Protein AF-A0A522N0C1-F1 (afdb_monomer_lite)

Secondary structure (DSSP, 8-state):
---------PPEEEEEE----GGGHHHHHHTTEEEEEEEETTEEEEEEEEEHHHHHHHHHHH-SS---EEEEE-

Sequence (74 aa):
MRSRRTMSTRPELAAQRREIQGKAVRHLRSQGILPAVVYGNGQPSESLQIEGKDFANLRRHAGRNALVDLATIH

Structure (mmCIF, N/CA/C/O backbone):
data_AF-A0A522N0C1-F1
#
_entry.id   AF-A0A522N0C1-F1
#
loop_
_atom_site.group_PDB
_atom_site.id
_atom_site.type_symbol
_atom_site.label_atom_id
_atom_site.label_alt_id
_atom_site.label_comp_id
_atom_site.label_asym_id
_atom_site.label_entity_id
_atom_site.label_seq_id
_atom_site.pdbx_PDB_ins_code
_atom_site.Cartn_x
_atom_site.Cartn_y
_atom_site.Cartn_z
_atom_site.occupancy
_atom_site.B_iso_or_equiv
_atom_site.auth_seq_id
_atom_site.auth_comp_id
_atom_site.auth_asym_id
_atom_site.auth_atom_id
_atom_site.pdbx_PDB_model_num
ATOM 1 N N . MET A 1 1 ? 7.990 23.024 -27.146 1.00 42.53 1 MET A N 1
ATOM 2 C CA . MET A 1 1 ? 7.888 21.918 -28.123 1.00 42.53 1 MET A CA 1
ATOM 3 C C . MET A 1 1 ? 8.244 20.610 -27.416 1.00 42.53 1 MET A C 1
ATOM 5 O O . MET A 1 1 ? 9.346 20.507 -26.908 1.00 42.53 1 MET A O 1
ATOM 9 N N . ARG A 1 2 ? 7.274 19.684 -27.327 1.00 47.12 2 ARG A N 1
ATOM 10 C CA . ARG A 1 2 ? 7.347 18.268 -26.888 1.00 47.12 2 ARG A CA 1
ATOM 11 C C . ARG A 1 2 ? 8.043 17.973 -25.545 1.00 47.12 2 ARG A C 1
ATOM 13 O O . ARG A 1 2 ? 9.203 17.581 -25.500 1.00 47.12 2 ARG A O 1
ATOM 20 N N . SER A 1 3 ? 7.262 18.047 -24.463 1.00 48.81 3 SER A N 1
ATOM 21 C CA . SER A 1 3 ? 7.585 17.367 -23.204 1.00 48.81 3 SER A CA 1
ATOM 22 C C . SER A 1 3 ? 7.714 15.866 -23.486 1.00 48.81 3 SER A C 1
ATOM 24 O O . SER A 1 3 ? 6.770 15.232 -23.967 1.00 48.81 3 SER A O 1
ATOM 26 N N . ARG A 1 4 ? 8.912 15.311 -23.286 1.00 57.53 4 ARG A N 1
ATOM 27 C CA . ARG A 1 4 ? 9.203 13.889 -23.467 1.00 57.53 4 ARG A CA 1
ATOM 28 C C . ARG A 1 4 ? 8.452 13.137 -22.371 1.00 57.53 4 ARG A C 1
ATOM 30 O O . ARG A 1 4 ? 8.946 13.013 -21.259 1.00 57.53 4 ARG A O 1
ATOM 37 N N . ARG A 1 5 ? 7.244 12.661 -22.682 1.00 59.66 5 ARG A N 1
ATOM 38 C CA . ARG A 1 5 ? 6.519 11.696 -21.853 1.00 59.66 5 ARG A CA 1
ATOM 39 C 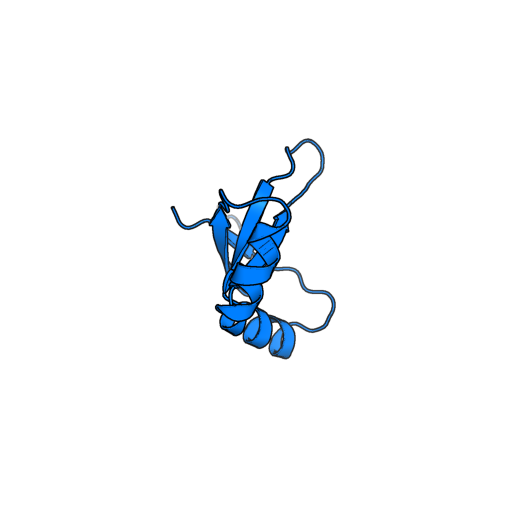C . ARG A 1 5 ? 7.359 10.422 -21.865 1.00 59.66 5 ARG A C 1
ATOM 41 O O . ARG A 1 5 ? 7.268 9.628 -22.795 1.00 59.66 5 ARG A O 1
ATOM 48 N N . THR A 1 6 ? 8.280 10.292 -20.915 1.00 55.34 6 THR A N 1
ATOM 49 C CA . THR A 1 6 ? 8.997 9.042 -20.691 1.00 55.34 6 THR A CA 1
ATOM 50 C C . THR A 1 6 ? 7.927 8.010 -20.373 1.00 55.34 6 THR A C 1
ATOM 52 O O . THR A 1 6 ? 7.304 8.081 -19.318 1.00 55.34 6 THR A O 1
ATOM 55 N N . MET A 1 7 ? 7.654 7.102 -21.311 1.00 56.28 7 MET A N 1
ATOM 56 C CA . MET A 1 7 ? 6.916 5.880 -21.015 1.00 56.28 7 MET A CA 1
ATOM 57 C C . MET A 1 7 ? 7.815 5.042 -20.111 1.00 56.28 7 MET A C 1
ATOM 59 O O . MET A 1 7 ? 8.572 4.190 -20.562 1.00 56.28 7 MET A O 1
ATOM 63 N N . SER A 1 8 ? 7.805 5.359 -18.823 1.00 57.38 8 SER A N 1
ATOM 64 C CA . SER A 1 8 ? 8.229 4.427 -17.799 1.00 57.38 8 SER A CA 1
ATOM 65 C C . SER A 1 8 ? 7.151 3.354 -17.750 1.00 57.38 8 SER A C 1
ATOM 67 O O . SER A 1 8 ? 6.044 3.635 -17.303 1.00 57.38 8 SER A O 1
ATOM 69 N N . THR A 1 9 ? 7.455 2.155 -18.250 1.00 72.44 9 THR A N 1
ATOM 70 C CA . THR A 1 9 ? 6.629 0.947 -18.088 1.00 72.44 9 THR A CA 1
ATOM 71 C C . THR A 1 9 ? 6.637 0.545 -16.613 1.00 72.44 9 THR A C 1
ATOM 73 O O . THR A 1 9 ? 7.259 -0.438 -16.217 1.00 72.44 9 THR A O 1
ATOM 76 N N . ARG A 1 10 ? 6.035 1.375 -15.763 1.00 78.38 10 ARG A N 1
ATOM 77 C CA . ARG A 1 10 ? 5.784 1.038 -14.372 1.00 78.38 10 ARG A CA 1
ATOM 78 C C . ARG A 1 10 ? 4.480 0.261 -14.325 1.00 78.38 10 ARG A C 1
ATOM 80 O O . ARG A 1 10 ? 3.517 0.666 -14.974 1.00 78.38 10 ARG A O 1
ATOM 87 N N . PRO A 1 11 ? 4.451 -0.870 -13.613 1.00 81.88 11 PRO A N 1
ATOM 88 C CA . PRO A 1 11 ? 3.200 -1.555 -13.379 1.00 81.88 11 PRO A CA 1
ATOM 89 C C . PRO A 1 11 ? 2.299 -0.649 -12.535 1.00 81.88 11 PRO A C 1
ATOM 91 O O . PRO A 1 11 ? 2.758 -0.003 -11.590 1.00 81.88 11 PRO A O 1
ATOM 94 N N . GLU A 1 12 ? 1.028 -0.603 -12.905 1.00 84.62 12 GLU A N 1
ATOM 95 C CA . GLU A 1 12 ? -0.015 0.094 -12.165 1.00 84.62 12 GLU A CA 1
ATOM 96 C C . GLU A 1 12 ? -0.656 -0.883 -11.174 1.00 84.62 12 GLU A C 1
ATOM 98 O O . GLU A 1 12 ? -0.850 -2.061 -11.488 1.00 84.62 12 GLU A O 1
ATOM 103 N N . LEU A 1 13 ? -0.954 -0.414 -9.964 1.00 87.19 13 LEU A N 1
ATOM 104 C CA . LEU A 1 13 ? -1.617 -1.202 -8.931 1.00 87.19 13 LEU A CA 1
ATOM 105 C C . LEU A 1 13 ? -2.837 -0.453 -8.412 1.00 87.19 13 LEU A C 1
ATOM 107 O O . LEU A 1 13 ? -2.717 0.637 -7.848 1.00 87.19 13 LEU A O 1
ATOM 111 N N . ALA A 1 14 ? -4.002 -1.075 -8.570 1.00 86.75 14 ALA A N 1
ATOM 112 C CA . ALA A 1 14 ? -5.242 -0.562 -8.022 1.00 86.75 14 ALA A CA 1
ATOM 113 C C . ALA A 1 14 ? -5.221 -0.641 -6.490 1.00 86.75 14 ALA A C 1
ATOM 115 O O . ALA A 1 14 ? -4.920 -1.684 -5.899 1.00 86.75 14 ALA A O 1
ATOM 116 N N . ALA A 1 15 ? -5.554 0.472 -5.847 1.00 87.81 15 ALA A N 1
ATOM 117 C CA . ALA A 1 15 ? -5.661 0.576 -4.405 1.00 87.81 15 ALA A CA 1
ATOM 118 C C . ALA A 1 15 ? -6.954 1.291 -4.021 1.00 87.81 15 ALA A C 1
ATOM 120 O O . ALA A 1 15 ? -7.365 2.255 -4.657 1.00 87.81 15 ALA A O 1
ATOM 121 N N . GLN A 1 16 ? -7.590 0.825 -2.956 1.00 87.38 16 GLN A N 1
ATOM 122 C CA . GLN A 1 16 ? -8.784 1.443 -2.387 1.00 87.38 16 GLN A CA 1
ATOM 123 C C . GLN A 1 16 ? -8.471 1.974 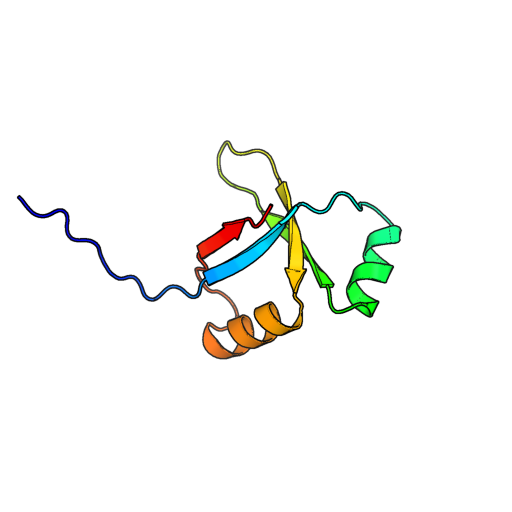-0.997 1.00 87.38 16 GLN A C 1
ATOM 125 O O . GLN A 1 16 ? -7.657 1.391 -0.276 1.00 87.38 16 GLN A O 1
ATOM 130 N N . ARG A 1 17 ? -9.143 3.047 -0.575 1.00 86.69 17 ARG A N 1
ATOM 131 C CA . ARG A 1 17 ? -9.097 3.464 0.830 1.00 86.69 17 ARG A CA 1
ATOM 132 C C . ARG A 1 17 ? -9.726 2.389 1.698 1.00 86.69 17 ARG A C 1
ATOM 134 O O . ARG A 1 17 ? -10.835 1.940 1.427 1.00 86.69 17 ARG A O 1
ATOM 141 N N . ARG A 1 18 ? -9.027 1.986 2.759 1.00 84.25 18 ARG A N 1
ATOM 142 C CA . ARG A 1 18 ? -9.626 1.113 3.773 1.00 84.25 18 ARG A CA 1
ATOM 143 C C . ARG A 1 18 ? -10.225 1.975 4.877 1.00 84.25 18 ARG A C 1
ATOM 145 O O . ARG A 1 18 ? -9.533 2.789 5.489 1.00 84.25 18 ARG A O 1
ATOM 152 N N . GLU A 1 19 ? -11.490 1.741 5.181 1.00 78.50 19 GLU A N 1
ATOM 153 C CA . GLU A 1 19 ? -12.119 2.270 6.396 1.00 78.50 19 GLU A CA 1
ATOM 154 C C . GLU A 1 19 ? -11.806 1.374 7.604 1.00 78.50 19 GLU A C 1
ATOM 156 O O . GLU A 1 19 ? -11.692 1.835 8.739 1.00 78.50 19 GLU A O 1
ATOM 161 N N . ILE A 1 20 ? -11.588 0.079 7.351 1.00 76.19 20 ILE A N 1
ATOM 162 C CA . ILE A 1 20 ? -11.355 -0.934 8.378 1.00 76.19 20 ILE A CA 1
ATOM 163 C C . ILE A 1 20 ? -9.919 -0.833 8.914 1.00 76.19 20 ILE A C 1
ATOM 165 O O . ILE A 1 20 ? -8.940 -1.014 8.184 1.00 76.19 20 ILE A O 1
ATOM 169 N N . GLN A 1 21 ? -9.794 -0.608 10.224 1.00 73.88 21 GLN A N 1
ATOM 170 C CA . GLN A 1 21 ? -8.522 -0.535 10.950 1.00 73.88 21 GLN A CA 1
ATOM 171 C C . GLN A 1 21 ? -8.506 -1.501 12.156 1.00 73.88 21 GLN A C 1
ATOM 173 O O . GLN A 1 21 ? -9.538 -2.009 12.593 1.00 73.88 21 GLN A O 1
ATOM 178 N N . GL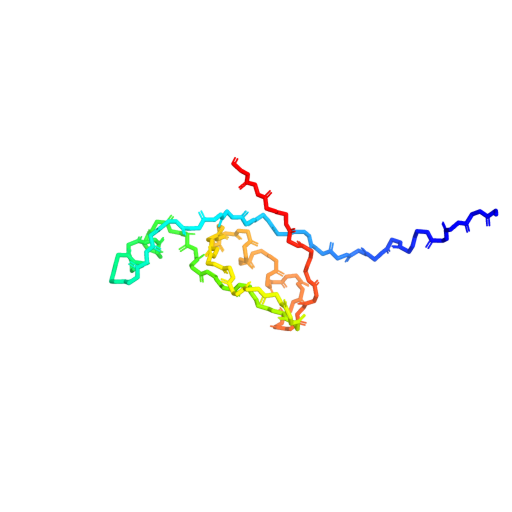Y A 1 22 ? -7.321 -1.801 12.703 1.00 76.38 22 GLY A N 1
ATOM 179 C CA . GLY A 1 22 ? -7.171 -2.627 13.913 1.00 76.38 22 GLY A CA 1
ATOM 180 C C . GLY A 1 22 ? -7.370 -4.141 13.707 1.00 76.38 22 GLY A C 1
ATOM 181 O O . GLY A 1 22 ? -6.973 -4.704 12.686 1.00 76.38 22 GLY A O 1
ATOM 182 N N . LYS A 1 23 ? -7.958 -4.837 14.697 1.00 72.75 23 LYS A N 1
ATOM 183 C CA . LYS A 1 23 ? -8.112 -6.314 14.697 1.00 72.75 23 LYS A CA 1
ATOM 184 C C . LYS A 1 23 ? -8.928 -6.852 13.512 1.00 72.75 23 LYS A C 1
ATOM 186 O O . LYS A 1 23 ? -8.687 -7.978 13.074 1.00 72.75 23 LYS A O 1
ATOM 191 N N . ALA A 1 24 ? -9.838 -6.048 12.965 1.00 75.75 24 ALA A N 1
ATOM 192 C CA . ALA A 1 24 ? -10.687 -6.417 11.832 1.00 75.75 24 ALA A CA 1
ATOM 193 C C . ALA A 1 24 ? -9.901 -6.620 10.518 1.00 75.75 24 ALA A C 1
ATOM 195 O O . ALA A 1 24 ? -10.339 -7.354 9.637 1.00 75.75 24 ALA A O 1
ATOM 196 N N . VAL A 1 25 ? -8.678 -6.087 10.418 1.00 78.25 25 VAL A N 1
ATOM 197 C CA . VAL A 1 25 ? -7.797 -6.253 9.248 1.00 78.25 25 VAL A CA 1
ATOM 198 C C . VAL A 1 25 ? -7.405 -7.720 9.008 1.00 78.25 25 VAL A C 1
ATOM 200 O O . VAL A 1 25 ? -7.072 -8.110 7.889 1.00 78.25 25 VAL A O 1
ATOM 203 N N . ARG A 1 26 ? -7.462 -8.577 10.039 1.00 75.38 26 ARG A N 1
ATOM 204 C CA . ARG A 1 26 ? -7.196 -10.015 9.881 1.00 75.38 26 ARG A CA 1
ATOM 205 C C . ARG A 1 26 ? -8.214 -10.688 8.952 1.00 75.38 26 ARG A C 1
ATOM 207 O O . ARG A 1 26 ? -7.825 -11.593 8.220 1.00 75.38 26 ARG A O 1
ATOM 214 N N . HIS A 1 27 ? -9.465 -10.223 8.947 1.00 80.25 27 HIS A N 1
ATOM 215 C CA . HIS A 1 27 ? -10.518 -10.753 8.079 1.00 80.25 27 HIS A CA 1
ATOM 216 C C . HIS A 1 27 ? -10.282 -10.407 6.600 1.00 80.25 27 HIS A C 1
ATOM 218 O O . HIS A 1 27 ? -10.496 -11.245 5.727 1.00 80.25 27 HIS A O 1
ATOM 224 N N . LEU A 1 28 ? -9.717 -9.228 6.319 1.00 78.38 28 LEU A N 1
ATOM 225 C CA . LEU A 1 28 ? -9.379 -8.816 4.951 1.00 78.38 28 LEU A CA 1
ATOM 226 C C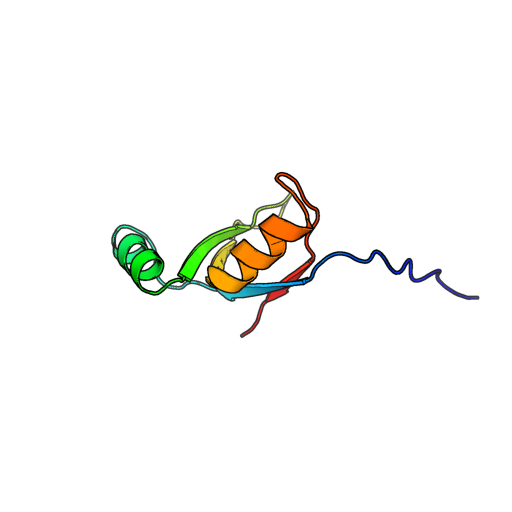 . LEU A 1 28 ? -8.414 -9.805 4.287 1.00 78.38 28 LEU A C 1
ATOM 228 O O . LEU A 1 28 ? -8.628 -10.214 3.149 1.00 78.38 28 LEU A O 1
ATOM 232 N N . ARG A 1 29 ? -7.411 -10.293 5.032 1.00 79.31 29 ARG A N 1
ATOM 233 C CA . ARG A 1 29 ? -6.463 -11.288 4.505 1.00 79.31 29 ARG A CA 1
ATOM 234 C C . ARG A 1 29 ? -7.133 -12.610 4.137 1.00 79.31 29 ARG A C 1
ATOM 236 O O . ARG A 1 29 ? -6.742 -13.209 3.142 1.00 79.31 29 ARG A O 1
ATOM 243 N N . SER A 1 30 ? -8.134 -13.059 4.901 1.00 81.00 30 SER A N 1
ATOM 244 C CA . SER A 1 30 ? -8.905 -14.261 4.539 1.00 81.00 30 SER A CA 1
ATOM 245 C C . SER A 1 30 ? -9.782 -14.063 3.304 1.00 81.00 30 SER A C 1
ATOM 247 O O . SER A 1 30 ? -10.074 -15.032 2.616 1.00 81.00 30 SER A O 1
ATOM 249 N N . GLN A 1 31 ? -10.155 -12.821 2.993 1.00 83.00 31 GLN A N 1
ATOM 250 C CA . GLN A 1 31 ? -10.912 -12.466 1.791 1.00 83.00 31 GLN A CA 1
ATOM 251 C C . GLN A 1 31 ? -10.012 -12.209 0.572 1.00 83.00 31 GLN A C 1
ATOM 253 O O . GLN A 1 31 ? -10.495 -11.794 -0.474 1.00 83.00 31 GLN A O 1
ATOM 258 N N . GLY A 1 32 ? -8.699 -12.434 0.693 1.00 85.50 32 GLY A N 1
ATOM 259 C CA . GLY A 1 32 ? -7.747 -12.165 -0.383 1.00 85.50 32 GLY A CA 1
ATOM 260 C C . GLY A 1 32 ? -7.398 -10.685 -0.548 1.00 85.50 32 GLY A C 1
ATOM 261 O O . GLY A 1 32 ? -6.737 -10.334 -1.519 1.00 85.50 32 GLY A O 1
ATOM 262 N N . ILE A 1 33 ? -7.783 -9.822 0.395 1.00 87.94 33 ILE A N 1
ATOM 263 C CA . ILE A 1 33 ? -7.464 -8.393 0.395 1.00 87.94 33 ILE A CA 1
ATOM 264 C C . ILE A 1 33 ? -6.236 -8.156 1.278 1.00 87.94 33 ILE A C 1
ATOM 266 O O . ILE A 1 33 ? -6.163 -8.591 2.433 1.00 87.94 33 ILE A O 1
ATOM 270 N N . LEU A 1 34 ? -5.249 -7.439 0.747 1.00 88.06 34 LEU A N 1
ATOM 271 C CA . LEU A 1 34 ? -4.042 -7.087 1.476 1.00 88.06 34 LEU A CA 1
ATOM 272 C C . LEU A 1 34 ? -4.146 -5.666 2.044 1.00 88.06 34 LEU A C 1
ATOM 274 O O . LEU A 1 34 ? -4.362 -4.713 1.297 1.00 88.06 34 LEU A O 1
ATOM 278 N N . PRO A 1 35 ? -3.944 -5.492 3.360 1.00 87.62 35 PRO A N 1
ATOM 279 C CA . PRO A 1 35 ? -3.804 -4.169 3.949 1.00 87.62 35 PRO A CA 1
ATOM 280 C C . PRO A 1 35 ? -2.469 -3.536 3.542 1.00 87.62 35 PRO A C 1
ATOM 282 O O . PRO A 1 35 ? -1.413 -4.140 3.736 1.00 87.62 35 PRO A O 1
ATOM 285 N N . ALA A 1 36 ? -2.518 -2.294 3.069 1.00 87.44 36 ALA A N 1
ATOM 286 C CA . ALA A 1 36 ? -1.365 -1.488 2.689 1.00 87.44 36 ALA A CA 1
ATOM 287 C C . ALA A 1 36 ? -1.407 -0.108 3.370 1.00 87.44 36 ALA A C 1
ATOM 289 O O . ALA A 1 36 ? -2.443 0.341 3.862 1.00 87.44 36 ALA A O 1
ATOM 290 N N . VAL A 1 37 ? -0.255 0.555 3.445 1.00 88.50 37 VAL A N 1
ATOM 291 C CA . VAL A 1 37 ? -0.144 1.942 3.913 1.00 88.50 37 VAL A CA 1
ATOM 292 C C . VAL A 1 37 ? 0.792 2.669 2.964 1.00 88.50 37 VAL A C 1
ATOM 294 O O . VAL A 1 37 ? 1.893 2.183 2.709 1.00 88.50 37 VAL A O 1
ATOM 297 N N . VAL A 1 38 ? 0.355 3.813 2.450 1.00 86.94 38 VAL A N 1
ATOM 298 C CA . VAL A 1 38 ? 1.175 4.698 1.619 1.00 86.94 38 VAL A CA 1
ATOM 299 C C . VAL A 1 38 ? 1.558 5.909 2.448 1.00 86.94 38 VAL A C 1
ATOM 301 O O . VAL A 1 38 ? 0.718 6.508 3.110 1.00 86.94 38 VAL A O 1
ATOM 304 N N . TYR A 1 39 ? 2.841 6.246 2.438 1.00 86.31 39 TYR A N 1
ATOM 305 C CA . TYR A 1 39 ? 3.399 7.390 3.148 1.00 86.31 39 TYR A CA 1
ATOM 306 C C . TYR A 1 39 ? 4.475 8.044 2.280 1.00 86.31 39 TYR A C 1
ATOM 308 O O . TYR A 1 39 ? 5.088 7.390 1.434 1.00 86.31 39 TYR A O 1
ATOM 316 N N . GLY A 1 40 ? 4.705 9.340 2.472 1.00 82.81 40 GLY A N 1
ATOM 317 C CA . GLY A 1 40 ? 5.647 10.107 1.663 1.00 82.81 40 GLY A CA 1
ATOM 318 C C . GLY A 1 40 ? 6.058 11.405 2.343 1.00 82.81 40 GLY A C 1
ATOM 319 O O . GLY A 1 40 ? 5.457 11.820 3.332 1.00 82.81 40 GLY A O 1
ATOM 320 N N . ASN A 1 41 ? 7.107 12.041 1.824 1.00 78.31 41 ASN A N 1
ATOM 321 C CA . ASN A 1 41 ? 7.657 13.248 2.430 1.00 78.31 41 ASN A CA 1
ATOM 322 C C . ASN A 1 41 ? 6.624 14.389 2.407 1.00 78.31 41 ASN A C 1
ATOM 324 O O . ASN A 1 41 ? 6.260 14.870 1.335 1.00 78.31 41 ASN A O 1
ATOM 328 N N . GLY A 1 42 ? 6.147 14.793 3.586 1.00 78.81 42 GLY A N 1
ATOM 329 C CA . GLY A 1 42 ? 5.141 15.846 3.750 1.00 78.81 42 GLY A CA 1
ATOM 330 C C . GLY A 1 42 ? 3.695 15.441 3.439 1.00 78.81 42 GLY A C 1
ATOM 331 O O . GLY A 1 42 ? 2.824 16.303 3.492 1.00 78.81 42 GLY A O 1
ATOM 332 N N . GLN A 1 43 ? 3.422 14.165 3.138 1.00 81.12 43 GLN A N 1
ATOM 333 C CA . GLN A 1 43 ? 2.065 13.666 2.886 1.00 81.12 43 GLN A CA 1
ATOM 334 C C . GLN A 1 43 ? 1.560 12.826 4.067 1.00 81.12 43 GLN A C 1
ATOM 336 O O . GLN A 1 43 ? 2.331 12.038 4.626 1.00 81.12 43 GLN A O 1
ATOM 341 N N . PRO A 1 44 ? 0.277 12.954 4.451 1.00 80.69 44 PRO A N 1
ATOM 342 C CA . PRO A 1 44 ? -0.299 12.132 5.503 1.00 80.69 44 PRO A CA 1
ATOM 343 C C . PRO A 1 44 ? -0.309 10.657 5.088 1.00 80.69 44 PRO A C 1
ATOM 345 O O . PRO A 1 44 ? -0.553 10.322 3.929 1.00 80.69 44 PRO A O 1
ATOM 348 N N . SER A 1 45 ? -0.054 9.771 6.050 1.00 86.06 45 SER A N 1
ATOM 349 C CA . SER A 1 45 ? -0.107 8.328 5.821 1.00 86.06 45 SER A CA 1
ATOM 350 C C . SER A 1 45 ? -1.531 7.897 5.477 1.00 86.06 45 SER A C 1
ATOM 352 O O . SER A 1 45 ? -2.444 8.049 6.290 1.00 86.06 45 SER A O 1
ATOM 354 N N . GLU A 1 46 ? -1.714 7.309 4.300 1.00 86.56 46 GLU A N 1
ATOM 355 C CA . GLU A 1 46 ? -3.005 6.820 3.839 1.00 86.56 46 GLU A CA 1
ATOM 356 C C . GLU A 1 46 ? -3.104 5.307 4.025 1.00 86.56 46 GLU A C 1
ATOM 358 O O . GLU A 1 46 ? -2.232 4.528 3.632 1.00 86.56 46 GLU A O 1
ATOM 363 N N . SER A 1 47 ? -4.192 4.891 4.662 1.00 88.50 47 SER A N 1
ATOM 364 C CA . SER A 1 47 ? -4.531 3.492 4.863 1.00 88.50 47 SER A CA 1
ATOM 365 C C . SER A 1 47 ? -5.245 2.963 3.621 1.00 88.50 47 SER A C 1
ATOM 367 O O . SER A 1 47 ? -6.370 3.365 3.330 1.00 88.50 47 SER A O 1
ATOM 369 N N . LEU A 1 48 ? -4.609 2.026 2.922 1.00 89.12 48 LEU A N 1
ATOM 370 C CA . LEU A 1 48 ? -5.116 1.450 1.683 1.00 89.12 48 LEU A CA 1
ATOM 371 C C . LEU A 1 48 ? -5.354 -0.057 1.818 1.00 89.12 48 LEU A C 1
ATOM 373 O O . LEU A 1 48 ? -4.834 -0.736 2.709 1.00 89.12 48 LEU A O 1
ATOM 377 N N . GLN A 1 49 ? -6.139 -0.590 0.900 1.00 88.88 49 GLN A N 1
ATOM 378 C CA . GLN A 1 49 ? -6.318 -2.009 0.666 1.00 88.88 49 GLN 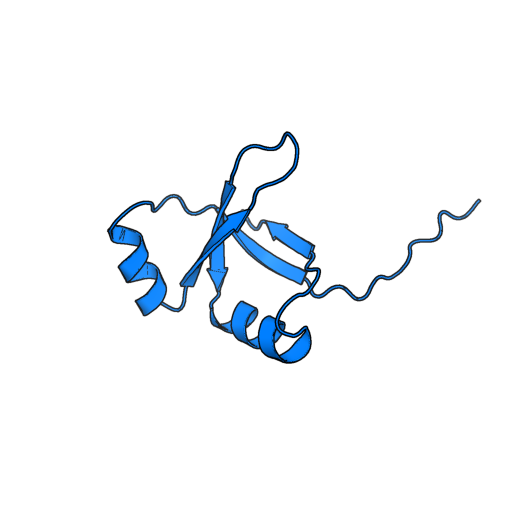A CA 1
ATOM 379 C C . GLN A 1 49 ? -6.118 -2.297 -0.819 1.00 88.88 49 GLN A C 1
ATOM 381 O O . GLN A 1 49 ? -6.524 -1.513 -1.674 1.00 88.88 49 GLN A O 1
ATOM 386 N N . ILE A 1 50 ? -5.458 -3.409 -1.112 1.00 89.44 50 ILE A N 1
ATOM 387 C CA . ILE A 1 50 ? -5.152 -3.852 -2.474 1.00 89.44 50 ILE A CA 1
ATOM 388 C C . ILE A 1 50 ? -5.613 -5.296 -2.635 1.00 89.44 50 ILE A C 1
ATOM 390 O O . ILE A 1 50 ? -5.594 -6.067 -1.668 1.00 89.44 50 ILE A O 1
ATOM 394 N N . GLU A 1 51 ? -6.004 -5.692 -3.843 1.00 90.00 51 GLU A N 1
ATOM 395 C CA . GLU A 1 51 ? -6.312 -7.095 -4.102 1.00 90.00 51 GLU A CA 1
ATOM 396 C C . GLU A 1 51 ? -5.021 -7.923 -4.019 1.00 90.00 51 GLU A C 1
ATOM 398 O O . GLU A 1 51 ? -3.999 -7.624 -4.643 1.00 90.00 51 GLU A O 1
ATOM 403 N N . GLY A 1 52 ? -5.043 -8.988 -3.221 1.00 88.56 52 GLY A N 1
ATOM 404 C CA . GLY A 1 52 ? -3.880 -9.841 -3.013 1.00 88.56 52 GLY A CA 1
ATOM 405 C C . GLY A 1 52 ? -3.433 -10.558 -4.281 1.00 88.56 52 GLY A C 1
ATOM 406 O O . GLY A 1 52 ? -2.238 -10.804 -4.446 1.00 88.56 52 GLY A O 1
ATOM 407 N N . LYS A 1 53 ? -4.368 -10.856 -5.189 1.00 88.38 53 LYS A N 1
ATOM 408 C CA . LYS A 1 53 ? -4.081 -11.467 -6.489 1.00 88.38 53 LYS A CA 1
ATOM 409 C C . LYS A 1 53 ? -3.296 -10.517 -7.393 1.00 88.38 53 LYS A C 1
ATOM 411 O O . LYS A 1 53 ? -2.249 -10.912 -7.909 1.00 88.38 53 LYS A O 1
ATOM 416 N N . ASP A 1 54 ? -3.740 -9.270 -7.511 1.00 87.81 54 ASP A N 1
ATOM 417 C CA . ASP A 1 54 ? -3.061 -8.241 -8.303 1.00 87.81 54 ASP A CA 1
ATOM 418 C C . ASP A 1 54 ? -1.673 -7.940 -7.754 1.00 87.81 54 ASP A C 1
ATOM 420 O O . ASP A 1 54 ? -0.688 -7.942 -8.495 1.00 87.81 54 ASP A O 1
ATOM 424 N N . PHE A 1 55 ? -1.555 -7.805 -6.432 1.00 88.69 55 PHE A N 1
ATOM 425 C CA . PHE A 1 55 ? -0.257 -7.625 -5.796 1.00 88.69 55 PHE A CA 1
ATOM 426 C C . PHE A 1 55 ? 0.671 -8.831 -5.999 1.00 88.69 55 PHE A C 1
ATOM 428 O O . PHE A 1 55 ? 1.865 -8.658 -6.245 1.00 88.69 55 PHE A O 1
ATOM 435 N N . ALA A 1 56 ? 0.159 -10.063 -5.909 1.00 87.75 56 ALA A N 1
ATOM 436 C CA . ALA A 1 56 ? 0.958 -11.264 -6.141 1.00 87.75 56 ALA A CA 1
ATOM 437 C C . ALA A 1 56 ? 1.462 -11.338 -7.588 1.00 87.75 56 ALA A C 1
ATOM 439 O O . ALA A 1 56 ? 2.628 -11.675 -7.809 1.00 87.75 56 ALA A O 1
ATOM 440 N N . ASN A 1 57 ? 0.614 -10.987 -8.557 1.00 88.88 57 ASN A N 1
ATOM 441 C CA . ASN A 1 57 ? 1.000 -10.883 -9.959 1.00 88.88 57 ASN A CA 1
ATOM 442 C C . ASN A 1 57 ? 2.077 -9.814 -10.139 1.00 88.88 57 ASN A C 1
ATOM 444 O O . ASN A 1 57 ? 3.143 -10.116 -10.671 1.00 88.88 57 ASN A O 1
ATOM 448 N N . LEU A 1 58 ? 1.862 -8.605 -9.625 1.00 86.94 58 LEU A N 1
ATOM 449 C CA . LEU A 1 58 ? 2.836 -7.523 -9.712 1.00 86.94 58 LEU A CA 1
ATOM 450 C C . LEU A 1 58 ? 4.176 -7.916 -9.082 1.00 86.94 58 LEU A C 1
ATOM 452 O O . LEU A 1 58 ? 5.219 -7.767 -9.710 1.00 86.94 58 LEU A O 1
ATOM 456 N N . ARG A 1 59 ? 4.163 -8.491 -7.877 1.00 85.50 59 ARG A N 1
ATOM 457 C CA . ARG A 1 59 ? 5.371 -8.915 -7.155 1.00 85.50 59 ARG A CA 1
ATOM 458 C C . ARG A 1 59 ? 6.156 -9.998 -7.899 1.00 85.50 59 ARG A C 1
ATOM 460 O O . ARG A 1 59 ? 7.382 -10.017 -7.820 1.00 85.50 59 ARG A O 1
ATOM 467 N N . ARG A 1 60 ? 5.474 -10.897 -8.617 1.00 85.44 60 ARG A N 1
ATOM 468 C CA . ARG A 1 60 ? 6.126 -11.913 -9.463 1.00 85.44 60 ARG A CA 1
ATOM 469 C C . ARG A 1 60 ? 6.851 -11.290 -10.657 1.00 85.44 60 ARG A C 1
ATOM 471 O O . ARG A 1 60 ? 7.917 -11.777 -11.008 1.00 85.44 60 ARG A O 1
ATOM 478 N N . HIS A 1 61 ? 6.299 -10.229 -11.247 1.00 82.88 61 HIS A N 1
ATOM 479 C CA . HIS A 1 61 ? 6.859 -9.595 -12.447 1.00 82.88 61 HIS A CA 1
ATOM 480 C C . HIS A 1 61 ? 7.879 -8.490 -12.133 1.00 82.88 61 HIS A C 1
ATOM 482 O O . HIS A 1 61 ? 8.880 -8.365 -12.828 1.00 82.88 61 HIS A O 1
ATOM 488 N N . ALA A 1 62 ? 7.644 -7.693 -11.091 1.00 81.81 62 ALA A N 1
ATOM 489 C CA . ALA A 1 62 ? 8.435 -6.505 -10.773 1.00 81.81 62 ALA A CA 1
ATOM 490 C C . ALA A 1 62 ? 9.563 -6.767 -9.752 1.00 81.81 62 ALA A C 1
ATOM 492 O O . ALA A 1 62 ? 10.448 -5.932 -9.572 1.00 81.81 62 ALA A O 1
ATOM 493 N N . GLY A 1 63 ? 9.560 -7.931 -9.093 1.00 76.94 63 GLY A N 1
ATOM 494 C CA . GLY A 1 63 ? 10.560 -8.310 -8.094 1.00 76.94 63 GLY A CA 1
ATOM 495 C C . GLY A 1 63 ? 10.243 -7.814 -6.679 1.00 76.94 63 GLY A C 1
ATOM 496 O O . GLY A 1 63 ? 9.128 -7.403 -6.363 1.00 76.94 63 GLY A O 1
ATOM 497 N N . ARG A 1 64 ? 11.228 -7.917 -5.774 1.00 78.12 64 ARG A N 1
ATOM 498 C CA . ARG A 1 64 ? 11.038 -7.648 -4.333 1.00 78.12 64 ARG A CA 1
ATOM 499 C C . ARG A 1 64 ? 10.922 -6.155 -4.009 1.00 78.12 64 ARG A C 1
ATOM 501 O O . ARG A 1 64 ? 10.168 -5.807 -3.108 1.00 78.12 64 ARG A O 1
ATOM 508 N N . ASN A 1 65 ? 11.642 -5.316 -4.754 1.00 83.69 65 ASN A N 1
ATOM 509 C CA . ASN A 1 65 ? 11.634 -3.861 -4.637 1.00 83.69 65 ASN A CA 1
ATOM 510 C C . ASN A 1 65 ? 11.330 -3.287 -6.022 1.00 83.69 65 ASN A C 1
ATOM 512 O O . ASN A 1 65 ? 12.172 -3.370 -6.914 1.00 83.69 65 ASN A O 1
ATOM 516 N N . ALA A 1 66 ? 10.137 -2.730 -6.195 1.00 82.44 66 ALA A N 1
ATOM 517 C CA . ALA A 1 66 ? 9.677 -2.197 -7.468 1.00 82.44 66 ALA A CA 1
ATOM 518 C C . ALA A 1 66 ? 9.052 -0.818 -7.280 1.00 82.44 66 ALA A C 1
ATOM 520 O O . ALA A 1 66 ? 8.391 -0.562 -6.274 1.00 82.44 66 ALA A O 1
ATOM 521 N N . LEU A 1 67 ? 9.240 0.049 -8.274 1.00 84.50 67 LEU A N 1
ATOM 522 C CA . LEU A 1 67 ? 8.459 1.273 -8.396 1.00 84.50 67 LEU A CA 1
ATOM 523 C C . LEU A 1 67 ? 7.140 0.930 -9.084 1.00 84.50 67 LEU A C 1
ATOM 525 O O . LEU A 1 67 ? 7.138 0.323 -10.154 1.00 84.50 67 LEU A O 1
ATOM 529 N N . VAL A 1 68 ? 6.044 1.315 -8.445 1.00 84.38 68 VAL A N 1
ATOM 530 C CA . VAL A 1 68 ? 4.674 0.997 -8.843 1.00 84.38 68 VAL A CA 1
ATOM 531 C C . VAL A 1 68 ? 3.889 2.293 -8.832 1.00 84.38 68 VAL A C 1
ATOM 533 O O . VAL A 1 68 ? 4.019 3.072 -7.884 1.00 84.38 68 VAL A O 1
ATOM 536 N N . ASP A 1 69 ? 3.085 2.512 -9.863 1.00 86.88 69 ASP A N 1
ATOM 537 C CA . ASP A 1 69 ? 2.155 3.633 -9.881 1.00 86.88 69 ASP A CA 1
ATOM 538 C C . ASP A 1 69 ? 0.838 3.174 -9.237 1.00 86.88 69 ASP A C 1
ATOM 540 O O . ASP A 1 69 ? 0.301 2.115 -9.560 1.00 86.88 69 ASP A O 1
ATOM 544 N N . LEU A 1 70 ? 0.358 3.926 -8.248 1.00 85.50 70 LEU A N 1
ATOM 545 C CA . LEU A 1 70 ? -0.848 3.587 -7.494 1.00 85.50 70 LEU A CA 1
ATOM 546 C C . LEU A 1 70 ? -2.058 4.285 -8.106 1.00 85.50 70 LEU A C 1
ATOM 548 O O . LEU A 1 70 ? -2.090 5.513 -8.186 1.00 85.50 70 LEU A O 1
ATOM 552 N N . ALA A 1 71 ? -3.062 3.497 -8.474 1.00 84.06 71 ALA A N 1
ATOM 553 C CA . ALA A 1 71 ? -4.343 3.989 -8.951 1.00 84.06 71 ALA A CA 1
ATOM 554 C C . ALA A 1 71 ? -5.369 3.900 -7.824 1.00 84.06 71 ALA A C 1
ATOM 556 O O . ALA A 1 71 ? -5.846 2.811 -7.493 1.00 84.06 71 ALA A O 1
ATOM 557 N N . THR A 1 72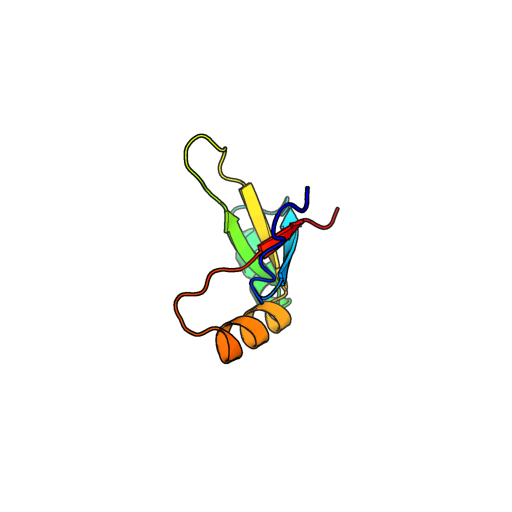 ? -5.692 5.039 -7.209 1.00 80.38 72 THR A N 1
ATOM 558 C CA . THR A 1 72 ? -6.731 5.085 -6.178 1.00 80.38 72 THR A CA 1
ATOM 559 C C . THR A 1 72 ? -8.103 5.023 -6.835 1.00 80.38 72 THR A C 1
ATOM 561 O O . THR A 1 72 ? -8.514 5.961 -7.515 1.00 80.38 72 THR A O 1
ATOM 564 N N . ILE A 1 73 ? -8.806 3.916 -6.628 1.00 75.50 73 ILE A N 1
ATOM 565 C CA . ILE A 1 73 ? -10.193 3.727 -7.060 1.00 75.50 73 ILE A CA 1
ATOM 566 C C . ILE A 1 73 ? -11.133 4.115 -5.912 1.00 75.50 73 ILE A C 1
ATOM 568 O O . ILE A 1 73 ? -10.923 3.697 -4.769 1.00 75.50 73 ILE A O 1
ATOM 572 N N . HIS A 1 74 ? -12.114 4.965 -6.233 1.00 60.78 74 HIS A N 1
ATOM 573 C CA . HIS A 1 74 ? -13.145 5.481 -5.328 1.00 60.78 74 HIS A CA 1
ATOM 574 C C . HIS A 1 74 ? -14.378 4.581 -5.286 1.00 60.78 74 HIS A C 1
ATOM 576 O O . HIS A 1 74 ? -14.716 4.000 -6.343 1.00 60.78 74 HIS A O 1
#

Radius of gyration: 14.59 Å; chains: 1; bounding box: 25×36×43 Å

pLDDT: mean 79.8, std 10.8, range [42.53, 90.0]

Foldseek 3Di:
DDDPPPPPVAAAFEKEADPDDDPCQVVCVVVQKDWDWDDDDPDDITTIIGRNVRVVVNCVVQDDDHDYHYDYDD